Protein AF-A0A4S8JPP2-F1 (afdb_monomer_lite)

Radius of gyration: 15.77 Å; chains: 1; bounding box: 68×19×28 Å

Organism: Musa balbisiana (NCBI:txid52838)

pLDDT: mean 78.26, std 11.96, range [37.34, 90.25]

Secondary structure (DSSP, 8-state):
-----EEEEE-TT----TTHHHHHHHHHHHHTT-EEEEE-TT-GGGGGSHHHHHHTT-EETTEESEEPPPPP----------

Sequence (82 aa):
MYSPNIAYINAGGNLMPPESSEVIYGVLKQSQGKLETLDLGGNTQLCQSNYASRLTEFRQHGRPIVIIPLLPASSTPYDDDP

Foldseek 3Di:
DDDPLQAEDEPALDADALVVLVVVLVVLVVCVQSYQAYEHENNLNVVPHPSLVVQQVDDDPNHRRYHGYDDPPPPDDPPPDD

Structure (mmCIF, N/CA/C/O backbone):
data_AF-A0A4S8JPP2-F1
#
_entry.id   AF-A0A4S8JPP2-F1
#
loop_
_atom_site.group_PDB
_atom_site.id
_atom_site.type_symbol
_atom_site.label_atom_id
_atom_site.label_alt_id
_atom_site.label_comp_id
_atom_site.label_asym_id
_atom_site.label_entity_id
_atom_site.label_seq_id
_atom_site.pdbx_PDB_ins_code
_atom_site.Cartn_x
_atom_site.Cartn_y
_atom_site.Cartn_z
_atom_site.occupancy
_atom_site.B_iso_or_equiv
_atom_site.auth_seq_id
_atom_site.auth_comp_id
_atom_site.auth_asym_id
_atom_site.auth_atom_id
_atom_site.pdbx_PDB_model_num
ATOM 1 N N . MET A 1 1 ? -30.429 -2.402 2.559 1.00 37.34 1 MET A N 1
ATOM 2 C CA . MET A 1 1 ? -29.406 -2.712 1.539 1.00 37.34 1 MET A CA 1
ATOM 3 C C . MET A 1 1 ? -28.157 -3.184 2.265 1.00 37.34 1 MET A C 1
ATOM 5 O O . MET A 1 1 ? -27.572 -2.391 2.987 1.00 37.34 1 MET A O 1
ATOM 9 N N . TYR A 1 2 ? -27.802 -4.466 2.156 1.00 48.12 2 TYR A N 1
ATOM 10 C CA . TYR A 1 2 ? -26.507 -4.965 2.625 1.00 48.12 2 TYR A CA 1
ATOM 11 C C . TYR A 1 2 ? -25.480 -4.624 1.548 1.00 48.12 2 TYR A C 1
ATOM 13 O O . TYR A 1 2 ? -25.470 -5.242 0.487 1.00 48.12 2 TYR A O 1
ATOM 21 N N . SER A 1 3 ? -24.661 -3.606 1.786 1.00 55.16 3 SER A N 1
ATOM 22 C CA . SER A 1 3 ? -23.440 -3.439 1.003 1.00 55.16 3 SER A CA 1
ATOM 23 C C . SER A 1 3 ? -22.456 -4.486 1.517 1.00 55.16 3 SER A C 1
ATOM 25 O O . SER A 1 3 ? -22.222 -4.506 2.728 1.00 55.16 3 SER A O 1
ATOM 27 N N . PRO A 1 4 ? -21.917 -5.379 0.671 1.00 61.16 4 PRO A N 1
ATOM 28 C CA . PRO A 1 4 ? -20.890 -6.304 1.119 1.00 61.16 4 PRO A CA 1
ATOM 29 C C . PRO A 1 4 ? -19.727 -5.458 1.641 1.00 61.16 4 PRO A C 1
ATOM 31 O O . PRO A 1 4 ? -19.166 -4.653 0.900 1.00 61.16 4 PRO A O 1
ATOM 34 N N . ASN A 1 5 ? -19.425 -5.570 2.936 1.00 64.56 5 ASN A N 1
ATOM 35 C CA . ASN A 1 5 ? -18.199 -5.004 3.479 1.00 64.56 5 ASN A CA 1
ATOM 36 C C . ASN A 1 5 ? -17.068 -5.785 2.825 1.00 64.56 5 ASN A C 1
ATOM 38 O O . ASN A 1 5 ? -16.903 -6.981 3.074 1.00 64.56 5 ASN A O 1
ATOM 42 N N . ILE A 1 6 ? -16.363 -5.137 1.906 1.00 67.69 6 ILE A N 1
ATOM 43 C CA . ILE A 1 6 ? -15.241 -5.756 1.223 1.00 67.69 6 ILE A CA 1
ATOM 44 C C . ILE A 1 6 ? -14.092 -5.705 2.222 1.00 67.69 6 ILE A C 1
ATOM 46 O O . ILE A 1 6 ? -13.387 -4.712 2.320 1.00 67.69 6 ILE A O 1
ATOM 50 N N . ALA A 1 7 ? -13.949 -6.759 3.018 1.00 78.06 7 ALA A N 1
ATOM 51 C CA . ALA A 1 7 ? -12.912 -6.827 4.041 1.00 78.06 7 ALA A CA 1
ATOM 52 C C . ALA A 1 7 ? -11.508 -6.822 3.407 1.00 78.06 7 ALA A C 1
ATOM 54 O O . ALA A 1 7 ? -10.621 -6.098 3.841 1.00 78.06 7 ALA A O 1
ATOM 55 N N . TYR A 1 8 ? -11.308 -7.566 2.317 1.00 85.56 8 TYR A N 1
ATOM 56 C CA . TYR A 1 8 ? -9.985 -7.758 1.728 1.00 85.56 8 TYR A CA 1
ATOM 57 C C . TYR A 1 8 ? -10.047 -7.833 0.200 1.00 85.56 8 TYR A C 1
ATOM 59 O O . TYR A 1 8 ? -10.838 -8.594 -0.358 1.00 85.56 8 TYR A O 1
ATOM 67 N N . ILE A 1 9 ? -9.191 -7.064 -0.474 1.00 87.44 9 ILE A N 1
ATOM 68 C CA . ILE A 1 9 ? -8.956 -7.136 -1.920 1.00 87.44 9 ILE A CA 1
ATOM 69 C C . ILE A 1 9 ? -7.494 -7.501 -2.140 1.00 87.44 9 ILE A C 1
ATOM 71 O O . ILE A 1 9 ? -6.609 -6.745 -1.748 1.00 87.44 9 ILE A O 1
ATOM 75 N N . ASN A 1 10 ? -7.243 -8.618 -2.824 1.00 88.31 10 ASN A N 1
ATOM 76 C CA . ASN A 1 10 ? -5.917 -8.939 -3.335 1.00 88.31 10 ASN A CA 1
ATOM 77 C C . ASN A 1 10 ? -5.822 -8.534 -4.804 1.00 88.31 10 ASN A C 1
ATOM 79 O O . ASN A 1 10 ? -6.488 -9.117 -5.658 1.00 88.31 10 ASN A O 1
ATOM 83 N N . ALA A 1 11 ? -4.999 -7.533 -5.084 1.00 87.62 11 ALA A N 1
ATOM 84 C CA . ALA A 1 11 ? -4.646 -7.123 -6.431 1.00 87.62 11 ALA A CA 1
ATOM 85 C C . ALA A 1 11 ? -3.122 -7.169 -6.642 1.00 87.62 11 ALA A C 1
ATOM 87 O O . ALA A 1 11 ? -2.584 -6.469 -7.506 1.00 87.62 11 ALA A O 1
ATOM 88 N N . GLY A 1 12 ? -2.428 -7.987 -5.850 1.00 87.12 12 GLY A N 1
ATOM 89 C CA . GLY A 1 12 ? -0.994 -8.171 -5.922 1.00 87.12 12 GLY A CA 1
ATOM 90 C C . GLY A 1 12 ? -0.553 -8.886 -7.201 1.00 87.12 12 GLY A C 1
ATOM 91 O O . GLY A 1 12 ? -1.254 -9.749 -7.722 1.00 87.12 12 GLY A O 1
ATOM 92 N N . GLY A 1 13 ? 0.609 -8.502 -7.729 1.00 80.50 13 GLY A N 1
ATOM 93 C CA . GLY A 1 13 ? 1.217 -9.092 -8.925 1.00 80.50 13 GLY A CA 1
ATOM 94 C C . GLY A 1 13 ? 0.490 -8.783 -10.235 1.00 80.50 13 GLY A C 1
ATOM 95 O O . GLY A 1 13 ? 0.847 -9.337 -11.272 1.00 80.50 13 GLY A O 1
ATOM 96 N N . ASN A 1 14 ? -0.514 -7.904 -10.209 1.00 84.44 14 ASN A N 1
ATOM 97 C CA . ASN A 1 14 ? -1.175 -7.453 -11.423 1.00 84.44 14 ASN A CA 1
ATOM 98 C C . ASN A 1 14 ? -0.254 -6.548 -12.252 1.00 84.44 14 ASN A C 1
ATOM 100 O O . ASN A 1 14 ? 0.634 -5.860 -11.750 1.00 84.44 14 ASN A O 1
ATOM 104 N N . LEU A 1 15 ? -0.487 -6.530 -13.561 1.00 79.69 15 LEU A N 1
ATOM 105 C CA . LEU A 1 15 ? 0.141 -5.561 -14.452 1.00 79.69 15 LEU A CA 1
ATOM 106 C C . LEU A 1 15 ? -0.699 -4.286 -14.437 1.00 79.69 15 LEU A C 1
ATOM 108 O O . LEU A 1 15 ? -1.598 -4.114 -15.258 1.00 79.69 15 LEU A O 1
ATOM 112 N N . MET A 1 16 ? -0.432 -3.415 -13.463 1.00 83.81 16 MET A N 1
ATOM 113 C CA . MET A 1 16 ? -1.079 -2.108 -13.371 1.00 83.81 16 MET A CA 1
ATOM 114 C C . MET A 1 16 ? -0.147 -0.995 -13.851 1.00 83.81 16 MET A C 1
ATOM 116 O O . MET A 1 16 ? 1.001 -0.925 -13.400 1.00 83.81 16 MET A O 1
ATOM 120 N N . PRO A 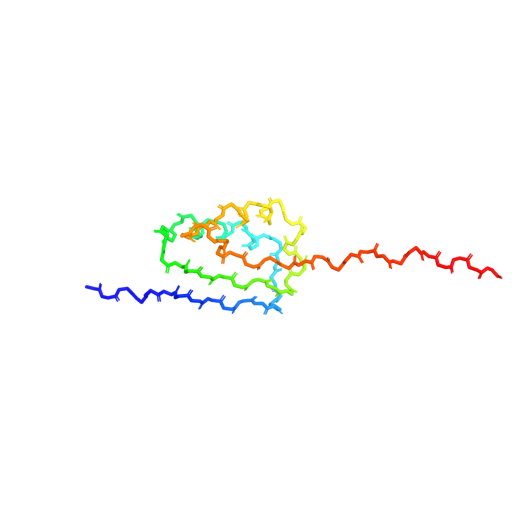1 17 ? -0.630 -0.096 -14.722 1.00 83.50 17 PRO A N 1
ATOM 121 C CA . PRO A 1 17 ? 0.121 1.090 -15.095 1.00 83.50 17 PRO A CA 1
ATOM 122 C C . PRO A 1 17 ? 0.161 2.084 -13.914 1.00 83.50 17 PRO A C 1
ATOM 124 O O . PRO A 1 17 ? -0.764 2.093 -13.089 1.00 83.50 17 PRO A O 1
ATOM 127 N N . PRO A 1 18 ? 1.205 2.923 -13.793 1.00 80.94 18 PRO A N 1
ATOM 128 C CA . PRO A 1 18 ? 1.366 3.856 -12.676 1.00 80.94 18 PRO A CA 1
ATOM 129 C C . PRO A 1 18 ? 0.174 4.810 -12.509 1.00 80.94 18 PRO A C 1
ATOM 131 O O . PRO A 1 18 ? -0.175 5.150 -11.380 1.00 80.94 18 PRO A O 1
ATOM 134 N N . GLU A 1 19 ? -0.531 5.164 -13.582 1.00 84.88 19 GLU A N 1
ATOM 135 C CA . GLU A 1 19 ? -1.750 5.986 -13.592 1.00 84.88 19 GLU A CA 1
ATOM 136 C C . GLU A 1 19 ? -2.892 5.360 -12.775 1.00 84.88 19 GLU A C 1
ATOM 138 O O . GLU A 1 19 ? -3.736 6.063 -12.222 1.00 84.88 19 GLU A O 1
ATOM 143 N N . SER A 1 20 ? -2.897 4.033 -12.612 1.00 85.81 20 SER A N 1
ATOM 144 C CA . SER A 1 20 ? -3.912 3.335 -11.810 1.00 85.81 20 SER A CA 1
ATOM 145 C C . SER A 1 20 ? -3.842 3.702 -10.327 1.00 85.81 20 SER A C 1
ATOM 147 O O . SER A 1 20 ? -4.852 3.640 -9.628 1.00 85.81 20 SER A O 1
ATOM 149 N N . SER A 1 21 ? -2.680 4.139 -9.837 1.00 85.19 21 SER A N 1
ATOM 150 C CA . SER A 1 21 ? -2.510 4.586 -8.449 1.00 85.19 21 SER A CA 1
ATOM 151 C C . SER A 1 21 ? -3.388 5.793 -8.086 1.00 85.19 21 SER A C 1
ATOM 153 O O . SER A 1 21 ? -3.871 5.871 -6.956 1.00 85.19 21 SER A O 1
ATOM 155 N N . GLU A 1 22 ? -3.653 6.695 -9.036 1.00 88.88 22 GLU A N 1
ATOM 156 C CA . GLU A 1 22 ? -4.547 7.843 -8.850 1.00 88.88 22 GLU A CA 1
ATOM 157 C C . GLU A 1 22 ? -5.999 7.391 -8.684 1.00 88.88 22 GLU A C 1
ATOM 159 O O . GLU A 1 22 ? -6.704 7.833 -7.773 1.00 88.88 22 GLU A O 1
ATOM 164 N N . VAL A 1 23 ? -6.427 6.453 -9.533 1.00 89.06 23 VAL A N 1
ATOM 165 C CA . VAL A 1 23 ? -7.767 5.862 -9.472 1.00 89.06 23 VAL A CA 1
ATOM 166 C C . VAL A 1 23 ? -7.957 5.138 -8.142 1.00 89.06 23 VAL A C 1
ATOM 168 O O . VAL A 1 23 ? -8.949 5.372 -7.451 1.00 89.06 23 VAL A O 1
ATOM 171 N N . ILE A 1 24 ? -6.981 4.319 -7.735 1.00 88.25 24 ILE A N 1
ATOM 172 C CA . ILE A 1 24 ? -6.999 3.610 -6.449 1.00 88.25 24 ILE A CA 1
ATOM 173 C C . ILE A 1 24 ? -7.104 4.612 -5.294 1.00 88.25 24 ILE A C 1
ATOM 175 O O . ILE A 1 24 ? -7.972 4.461 -4.437 1.00 88.25 24 ILE A O 1
ATOM 179 N N . TYR A 1 25 ? -6.292 5.672 -5.292 1.00 89.12 25 TYR A N 1
ATOM 180 C CA . TYR A 1 25 ? -6.353 6.726 -4.277 1.00 89.12 25 TYR A CA 1
ATOM 181 C C . TYR A 1 25 ? -7.747 7.376 -4.201 1.00 89.12 25 TYR A C 1
ATOM 183 O O . TYR A 1 25 ? -8.315 7.526 -3.114 1.00 89.12 25 TYR A O 1
ATOM 191 N N . GLY A 1 26 ? -8.338 7.715 -5.351 1.00 89.50 26 GLY A N 1
ATOM 192 C CA . GLY A 1 26 ? -9.679 8.294 -5.433 1.00 89.50 26 GLY A CA 1
ATOM 193 C C . GLY A 1 26 ? -10.777 7.363 -4.910 1.00 89.50 26 GLY A C 1
ATOM 194 O O . GLY A 1 26 ? -11.694 7.818 -4.220 1.00 89.50 26 GLY A O 1
ATOM 195 N N . VAL A 1 27 ? -10.676 6.063 -5.190 1.00 87.88 27 VAL A N 1
ATOM 196 C CA . VAL A 1 27 ? -11.619 5.045 -4.703 1.00 87.88 27 VAL A CA 1
ATOM 197 C C . VAL A 1 27 ? -11.461 4.823 -3.199 1.00 87.88 27 VAL A C 1
ATOM 199 O O . VAL A 1 27 ? -12.462 4.785 -2.484 1.00 87.88 27 VAL A O 1
ATOM 202 N N . LEU A 1 28 ? -10.232 4.747 -2.684 1.00 86.94 28 LEU A N 1
ATOM 203 C CA . LEU A 1 28 ? -9.972 4.598 -1.247 1.00 86.94 28 LEU A CA 1
ATOM 204 C C . LEU A 1 28 ? -10.555 5.761 -0.447 1.00 86.94 28 LEU A C 1
ATOM 206 O O . LEU A 1 28 ? -11.223 5.532 0.566 1.00 86.94 28 LEU A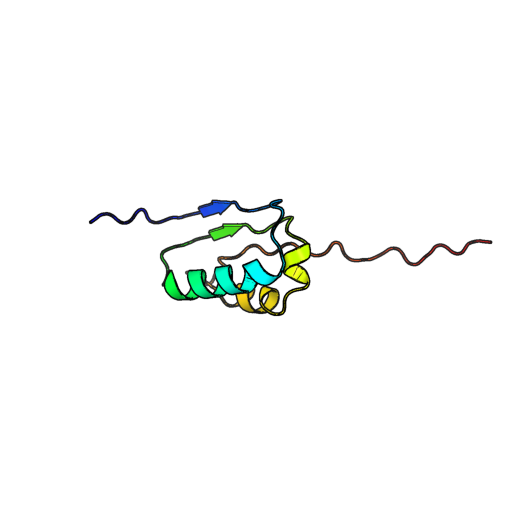 O 1
ATOM 210 N N . LYS A 1 29 ? -10.400 6.991 -0.954 1.00 87.69 29 LYS A N 1
ATOM 211 C CA . LYS A 1 29 ? -11.003 8.200 -0.379 1.00 87.69 29 LYS A CA 1
ATOM 212 C C . LYS A 1 29 ? -12.534 8.123 -0.331 1.00 87.69 29 LYS A C 1
ATOM 214 O O . LYS A 1 29 ? -13.134 8.559 0.648 1.00 87.69 29 LYS A O 1
ATOM 219 N N . GLN A 1 30 ? -13.161 7.543 -1.353 1.00 86.06 30 GLN A N 1
ATOM 220 C CA . GLN A 1 30 ? -14.613 7.334 -1.413 1.00 86.06 30 GLN A CA 1
ATOM 221 C C . GLN A 1 30 ? -15.094 6.139 -0.580 1.00 86.06 30 GLN A C 1
ATOM 223 O O . GLN A 1 30 ? -16.259 6.094 -0.189 1.00 86.06 30 GLN A O 1
ATOM 228 N N . SER A 1 31 ? -14.221 5.171 -0.285 1.00 81.00 31 SER A N 1
ATOM 229 C CA . SER A 1 31 ? -14.609 3.963 0.445 1.00 81.00 31 SER A CA 1
ATOM 230 C C . SER A 1 31 ? -15.008 4.242 1.900 1.00 81.00 31 SER A C 1
ATOM 232 O O . SER A 1 31 ? -15.738 3.438 2.466 1.00 81.00 31 SER A O 1
ATOM 234 N N . GLN A 1 32 ? -14.590 5.372 2.492 1.00 72.56 32 GLN A N 1
ATOM 235 C CA . GLN A 1 32 ? -14.972 5.838 3.841 1.00 72.56 32 GLN A CA 1
ATOM 236 C C . GLN A 1 32 ? -14.969 4.749 4.936 1.00 72.56 32 GLN A C 1
ATOM 238 O O . GLN A 1 32 ? -15.829 4.756 5.813 1.00 72.56 32 GLN A O 1
ATOM 243 N N . GLY A 1 33 ? -14.035 3.796 4.901 1.00 73.38 33 GLY A N 1
ATOM 244 C CA . GLY A 1 33 ? -13.994 2.729 5.909 1.00 73.38 33 GLY A CA 1
ATOM 245 C C . GLY A 1 33 ? -14.596 1.388 5.477 1.00 73.38 33 GLY A C 1
ATOM 246 O O . GLY A 1 33 ? -14.642 0.466 6.276 1.00 73.38 33 GLY A O 1
ATOM 247 N N . LYS A 1 34 ? -15.082 1.258 4.236 1.00 81.00 34 LYS A N 1
ATOM 248 C CA . LYS A 1 34 ? -15.687 0.009 3.726 1.00 81.00 34 LYS A CA 1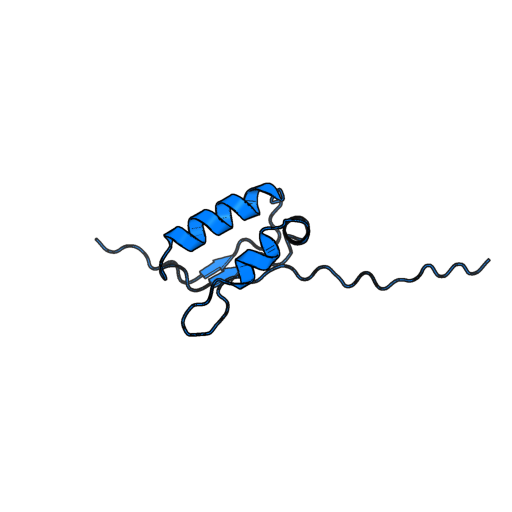
ATOM 249 C C . LYS A 1 34 ? -14.672 -1.072 3.353 1.00 81.00 34 LYS A C 1
ATOM 251 O O . LYS A 1 34 ? -15.077 -2.214 3.162 1.00 81.00 34 LYS A O 1
ATOM 256 N N . LEU A 1 35 ? -13.406 -0.689 3.174 1.00 84.12 35 LEU A N 1
ATOM 257 C CA . LEU A 1 35 ? -12.328 -1.566 2.720 1.00 84.12 35 LEU A CA 1
ATOM 258 C C . LEU A 1 35 ? -11.287 -1.758 3.817 1.00 84.12 35 LEU A C 1
ATOM 260 O O . LEU A 1 35 ? -10.507 -0.836 4.039 1.00 84.12 35 LEU A O 1
ATOM 264 N N . GLU A 1 36 ? -11.225 -2.912 4.478 1.00 85.44 36 GLU A N 1
ATOM 265 C CA . GLU A 1 36 ? -10.240 -3.085 5.559 1.00 85.44 36 GLU A CA 1
ATOM 266 C C . GLU A 1 36 ? -8.820 -3.261 5.020 1.00 85.44 36 GLU A C 1
ATOM 268 O O . GLU A 1 36 ? -7.866 -2.798 5.644 1.00 85.44 36 GLU A O 1
ATOM 273 N N . THR A 1 37 ? -8.640 -3.931 3.878 1.00 87.75 37 THR A N 1
ATOM 274 C CA . THR A 1 37 ? -7.305 -4.186 3.323 1.00 87.75 37 THR A CA 1
ATOM 275 C C . THR A 1 37 ? -7.299 -4.300 1.794 1.00 87.75 37 THR A C 1
ATOM 277 O O . THR A 1 37 ? -8.144 -4.958 1.190 1.00 87.75 37 THR A O 1
ATOM 280 N N . LEU A 1 38 ? -6.299 -3.677 1.174 1.00 89.38 38 LEU A N 1
ATOM 281 C CA . LEU A 1 38 ? -5.977 -3.698 -0.246 1.00 89.38 38 LEU A CA 1
ATOM 282 C C . LEU A 1 38 ? -4.520 -4.124 -0.425 1.00 89.38 38 LEU A C 1
ATOM 284 O O . LEU A 1 38 ? -3.600 -3.379 -0.085 1.00 89.38 38 LEU A O 1
ATOM 288 N N . ASP A 1 39 ? -4.313 -5.304 -0.991 1.00 89.50 39 ASP A N 1
ATOM 289 C CA . ASP A 1 39 ? -2.989 -5.805 -1.322 1.00 89.50 39 ASP A CA 1
ATOM 290 C C . ASP A 1 39 ? -2.593 -5.396 -2.742 1.00 89.50 39 ASP A C 1
ATOM 292 O O . ASP A 1 39 ? -3.232 -5.799 -3.715 1.00 89.50 39 ASP A O 1
ATOM 296 N N . LEU A 1 40 ? -1.551 -4.573 -2.860 1.00 88.19 40 LEU A N 1
ATOM 297 C CA . LEU A 1 40 ? -0.921 -4.190 -4.124 1.00 88.19 40 LEU A CA 1
ATOM 298 C C . LEU A 1 40 ? 0.491 -4.781 -4.243 1.00 88.19 40 LEU A C 1
ATOM 300 O O . LEU A 1 40 ? 1.239 -4.393 -5.142 1.00 88.19 40 LEU A O 1
ATOM 304 N N . GLY A 1 41 ? 0.884 -5.716 -3.376 1.00 84.88 41 GLY A N 1
ATOM 305 C CA . GLY A 1 41 ? 2.204 -6.343 -3.382 1.00 84.88 41 GLY A CA 1
ATOM 306 C C . GLY A 1 41 ? 2.592 -6.874 -4.764 1.00 84.88 41 GLY A C 1
ATOM 307 O O . GLY A 1 41 ? 1.758 -7.336 -5.526 1.00 84.88 41 GLY A O 1
ATOM 308 N N . GLY A 1 42 ? 3.857 -6.753 -5.156 1.00 81.44 42 GLY A N 1
ATOM 309 C CA . GLY A 1 42 ? 4.319 -7.157 -6.493 1.00 81.44 42 GLY A CA 1
ATOM 310 C C . GLY A 1 42 ? 3.997 -6.191 -7.647 1.00 81.44 42 GLY A C 1
ATOM 311 O O . GLY A 1 42 ? 4.567 -6.351 -8.721 1.00 81.44 42 GLY A O 1
ATOM 312 N N . ASN A 1 43 ? 3.182 -5.147 -7.451 1.00 85.12 43 ASN A N 1
ATOM 313 C CA . ASN A 1 43 ? 2.955 -4.099 -8.461 1.00 85.12 43 ASN A CA 1
ATOM 314 C C . ASN A 1 43 ? 4.070 -3.028 -8.433 1.00 85.12 43 ASN A C 1
ATOM 316 O O . ASN A 1 43 ? 3.822 -1.864 -8.121 1.00 85.12 43 ASN A O 1
ATOM 320 N N . THR A 1 44 ? 5.317 -3.403 -8.720 1.00 82.06 44 THR A N 1
ATOM 321 C CA . THR A 1 44 ? 6.500 -2.519 -8.583 1.00 82.06 44 THR A CA 1
ATOM 322 C C . THR A 1 44 ? 6.408 -1.209 -9.374 1.00 82.06 44 THR A C 1
ATOM 324 O O . THR A 1 44 ? 6.993 -0.206 -8.972 1.00 82.06 44 THR A O 1
ATOM 327 N N . GLN A 1 45 ? 5.624 -1.187 -10.454 1.00 80.75 45 GLN A N 1
ATOM 328 C CA . GLN A 1 45 ? 5.330 0.013 -11.247 1.00 80.75 45 GLN A CA 1
ATOM 329 C C . GLN A 1 45 ? 4.605 1.094 -10.431 1.00 80.75 45 GLN A C 1
ATOM 331 O O . GLN A 1 45 ? 4.832 2.286 -10.630 1.00 80.75 45 GLN A O 1
ATOM 336 N N . LEU A 1 46 ? 3.773 0.701 -9.458 1.00 81.06 46 LEU A N 1
ATOM 337 C CA . LEU A 1 46 ? 3.059 1.652 -8.607 1.00 81.06 46 LEU A CA 1
ATOM 338 C C . LEU A 1 46 ? 4.020 2.426 -7.705 1.00 81.06 46 LEU A C 1
ATOM 340 O O . LEU A 1 46 ? 3.748 3.587 -7.425 1.00 81.06 46 LEU A O 1
ATOM 344 N N . CYS A 1 47 ? 5.160 1.845 -7.311 1.00 76.06 47 CYS A N 1
ATOM 345 C CA . CYS A 1 47 ? 6.167 2.520 -6.484 1.00 76.06 47 CYS A CA 1
ATOM 346 C C . CYS A 1 47 ? 6.755 3.771 -7.150 1.00 76.06 47 CYS A C 1
ATOM 348 O O . CYS A 1 47 ? 7.245 4.653 -6.452 1.00 76.06 47 CYS A O 1
ATOM 350 N N . GLN A 1 48 ? 6.720 3.846 -8.483 1.00 77.06 48 GLN A N 1
ATOM 351 C CA . GLN A 1 48 ? 7.209 4.998 -9.243 1.00 77.06 48 GLN A CA 1
ATOM 352 C C . GLN A 1 48 ? 6.191 6.148 -9.290 1.00 77.06 48 GLN A C 1
ATOM 354 O O . GLN A 1 48 ? 6.530 7.252 -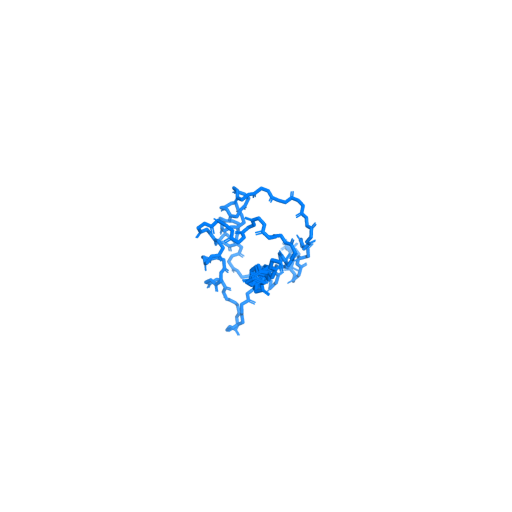9.708 1.00 77.06 48 GLN A O 1
ATOM 359 N N . SER A 1 49 ? 4.951 5.916 -8.851 1.00 81.38 49 SER A N 1
ATOM 360 C CA . SER A 1 49 ? 3.913 6.940 -8.822 1.00 81.38 49 SER A CA 1
ATOM 361 C C . SER A 1 49 ? 3.992 7.816 -7.571 1.00 81.38 49 SER A C 1
ATOM 363 O O . SER A 1 49 ? 4.127 7.327 -6.447 1.00 81.38 49 SER A O 1
ATOM 365 N N . ASN A 1 50 ? 3.746 9.118 -7.741 1.00 81.38 50 ASN A N 1
ATOM 366 C CA . ASN A 1 50 ? 3.549 10.076 -6.648 1.00 81.38 50 ASN A CA 1
ATOM 367 C C . ASN A 1 50 ? 2.402 9.694 -5.694 1.00 81.38 50 ASN A C 1
ATOM 369 O O . ASN A 1 50 ? 2.348 10.185 -4.564 1.00 81.38 50 ASN A O 1
ATOM 373 N N . TYR A 1 51 ? 1.478 8.838 -6.133 1.00 81.81 51 TYR A N 1
ATOM 374 C CA . TYR A 1 51 ? 0.374 8.362 -5.311 1.00 81.81 51 TYR A CA 1
ATOM 375 C C . TYR A 1 51 ? 0.758 7.192 -4.405 1.00 81.81 51 TYR A C 1
ATOM 377 O O . TYR A 1 51 ? 0.076 7.006 -3.404 1.00 81.81 51 TYR A O 1
ATOM 385 N N . ALA A 1 52 ? 1.847 6.451 -4.657 1.00 79.94 52 ALA A N 1
ATOM 386 C CA . ALA A 1 52 ? 2.249 5.347 -3.777 1.00 79.94 52 ALA A CA 1
ATOM 387 C C . ALA A 1 52 ? 2.452 5.811 -2.333 1.00 79.94 52 ALA A C 1
ATOM 389 O O . ALA A 1 52 ? 1.872 5.245 -1.411 1.00 79.94 52 ALA A O 1
ATOM 390 N N . SER A 1 53 ? 3.174 6.911 -2.127 1.00 82.25 53 SER A N 1
ATOM 391 C CA . SER A 1 53 ? 3.341 7.483 -0.789 1.00 82.25 53 SER A CA 1
ATOM 392 C C . SER A 1 53 ? 2.002 7.903 -0.171 1.00 82.25 53 SER A C 1
ATOM 394 O O . SER A 1 53 ? 1.781 7.680 1.015 1.00 82.25 53 SER A O 1
ATOM 396 N N . ARG A 1 54 ? 1.067 8.431 -0.972 1.00 86.38 54 ARG A N 1
ATOM 397 C CA . ARG A 1 54 ? -0.272 8.837 -0.506 1.00 86.38 54 ARG A CA 1
ATOM 398 C C . ARG A 1 54 ? -1.169 7.658 -0.138 1.00 86.38 54 ARG A C 1
ATOM 400 O O . ARG A 1 54 ? -1.999 7.757 0.757 1.00 86.38 54 ARG A O 1
ATOM 407 N N . LEU A 1 55 ? -0.986 6.508 -0.784 1.00 84.62 55 LEU A N 1
ATOM 408 C CA . LEU A 1 55 ? -1.719 5.292 -0.437 1.00 84.62 55 LEU A CA 1
ATOM 409 C C . LEU A 1 55 ? -1.403 4.822 0.997 1.00 84.62 55 LEU A C 1
ATOM 411 O O . LEU A 1 55 ? -2.261 4.217 1.637 1.00 84.62 55 LEU A O 1
ATOM 415 N N . THR A 1 56 ? -0.224 5.157 1.538 1.00 82.81 56 THR A N 1
ATOM 416 C CA . THR A 1 56 ? 0.139 4.848 2.936 1.00 82.81 56 THR A CA 1
ATOM 417 C C . THR A 1 56 ? -0.610 5.689 3.978 1.00 82.81 56 THR A C 1
ATOM 419 O O . THR A 1 56 ? -0.648 5.314 5.153 1.00 82.81 56 THR A O 1
ATOM 422 N N . GLU A 1 57 ? -1.227 6.805 3.569 1.00 87.44 57 GLU A N 1
ATOM 423 C CA . GLU A 1 57 ? -2.002 7.683 4.455 1.00 87.44 57 GLU A CA 1
ATOM 424 C C . GLU A 1 57 ? -3.317 7.026 4.891 1.00 87.44 57 GLU A C 1
ATOM 426 O O . GLU A 1 57 ? -3.856 7.336 5.957 1.00 87.44 57 GLU A O 1
ATOM 431 N N . PHE A 1 58 ? -3.832 6.084 4.097 1.00 86.69 58 PHE A N 1
ATOM 432 C CA . PHE A 1 58 ? -5.068 5.394 4.425 1.00 86.69 58 PHE A CA 1
ATOM 433 C C . PHE A 1 58 ? -4.857 4.383 5.549 1.00 86.69 58 PHE A C 1
ATOM 435 O O . PHE A 1 58 ? -4.180 3.359 5.408 1.00 86.69 58 PHE A O 1
ATOM 442 N N . ARG A 1 59 ? -5.509 4.664 6.676 1.00 86.88 59 ARG A N 1
ATOM 443 C CA . ARG A 1 59 ? -5.515 3.811 7.859 1.00 86.88 59 ARG A CA 1
ATOM 444 C C . ARG A 1 59 ? -6.939 3.561 8.326 1.00 86.88 59 ARG A C 1
ATOM 446 O O . ARG A 1 59 ? -7.750 4.482 8.378 1.00 86.88 59 ARG A O 1
ATOM 453 N N . GLN A 1 60 ? -7.213 2.333 8.737 1.00 84.56 60 GLN A N 1
ATOM 454 C CA . GLN A 1 60 ? -8.417 1.971 9.476 1.00 84.56 60 GLN A CA 1
ATOM 455 C C . GLN A 1 60 ? -8.017 1.331 10.788 1.00 84.56 60 GLN A C 1
ATOM 457 O O . GLN A 1 60 ? -7.086 0.531 10.842 1.00 84.56 60 GLN A O 1
ATOM 462 N N . HIS A 1 61 ? -8.691 1.723 11.868 1.00 82.00 61 HIS A N 1
ATOM 463 C CA . HIS A 1 61 ? -8.397 1.216 13.212 1.00 82.00 61 HIS A CA 1
ATOM 464 C C . HIS A 1 61 ? -6.903 1.332 13.597 1.00 82.00 61 HIS A C 1
ATOM 466 O O . HIS A 1 61 ? -6.363 0.492 14.312 1.00 82.00 61 HIS A O 1
ATOM 472 N N . GLY A 1 62 ? -6.212 2.362 13.089 1.00 80.88 62 GLY A N 1
ATOM 473 C CA . GLY A 1 62 ? -4.781 2.588 13.320 1.00 80.88 62 GLY A CA 1
ATOM 474 C C . GLY A 1 62 ? -3.831 1.708 12.496 1.00 80.88 62 GLY A C 1
ATOM 475 O O . GLY A 1 62 ? -2.618 1.885 12.602 1.00 80.88 62 GLY A O 1
ATOM 476 N N . ARG A 1 63 ? -4.347 0.807 11.652 1.00 83.88 63 ARG A N 1
ATOM 477 C CA . ARG A 1 63 ? -3.561 -0.066 10.770 1.00 83.88 63 ARG A CA 1
ATOM 478 C C . ARG A 1 63 ? -3.611 0.441 9.324 1.00 83.88 63 ARG A C 1
ATOM 480 O O . ARG A 1 63 ? -4.663 0.921 8.898 1.00 83.88 63 ARG A O 1
ATOM 487 N N . PRO A 1 64 ? -2.497 0.383 8.573 1.00 86.12 64 PRO A N 1
ATOM 488 C CA . PRO A 1 64 ? -2.508 0.703 7.150 1.00 86.12 64 PRO A CA 1
ATOM 489 C C . PRO A 1 64 ? -3.415 -0.280 6.413 1.00 86.12 64 PRO A C 1
ATOM 491 O O . PRO A 1 64 ? -3.320 -1.485 6.635 1.00 86.12 64 PRO A O 1
ATOM 494 N N . ILE A 1 65 ? -4.287 0.242 5.551 1.00 90.25 65 ILE A N 1
ATOM 495 C CA . ILE A 1 65 ? -5.173 -0.609 4.746 1.00 90.25 65 ILE A CA 1
ATOM 496 C C . ILE A 1 65 ? -4.524 -1.015 3.427 1.00 90.25 65 ILE A C 1
ATOM 498 O O . ILE A 1 65 ? -4.955 -1.983 2.826 1.00 90.25 65 ILE A O 1
ATOM 502 N N . VAL A 1 66 ? -3.504 -0.296 2.952 1.00 88.94 66 VAL A N 1
ATOM 503 C CA . VAL A 1 66 ? -2.856 -0.590 1.666 1.00 88.94 66 VAL A CA 1
ATOM 504 C C . VAL A 1 66 ? -1.503 -1.253 1.894 1.00 88.94 66 VAL A C 1
ATOM 506 O O . VAL A 1 66 ? -0.642 -0.695 2.575 1.00 88.94 66 VAL A O 1
ATOM 509 N N . ILE A 1 67 ? -1.296 -2.420 1.285 1.00 88.31 67 ILE A N 1
ATOM 510 C CA . ILE A 1 67 ? 0.005 -3.087 1.207 1.00 88.31 67 ILE A CA 1
ATOM 511 C C . ILE A 1 67 ? 0.643 -2.667 -0.111 1.00 88.31 67 ILE A C 1
ATOM 513 O O . ILE A 1 67 ? 0.172 -3.029 -1.186 1.00 88.31 67 ILE A O 1
ATOM 517 N N . ILE A 1 68 ? 1.696 -1.863 -0.030 1.00 81.94 68 ILE A N 1
ATOM 518 C CA . ILE A 1 68 ? 2.404 -1.338 -1.199 1.00 81.94 68 ILE A CA 1
ATOM 519 C C . ILE A 1 68 ? 3.580 -2.270 -1.502 1.00 81.94 68 ILE A C 1
ATOM 521 O O . ILE A 1 68 ? 4.225 -2.743 -0.561 1.00 81.94 68 ILE A O 1
ATOM 525 N N . PRO A 1 69 ? 3.888 -2.546 -2.781 1.00 77.75 69 PRO A N 1
ATOM 526 C CA . PRO A 1 69 ? 5.093 -3.280 -3.123 1.00 77.75 69 PRO A CA 1
ATOM 527 C C . PRO A 1 69 ? 6.307 -2.543 -2.558 1.00 77.75 69 PRO A C 1
ATOM 529 O O . PRO A 1 69 ? 6.468 -1.339 -2.763 1.00 77.75 69 PRO A O 1
ATOM 532 N N . LEU A 1 70 ? 7.170 -3.265 -1.848 1.00 67.88 70 LEU A N 1
ATOM 533 C CA . LEU A 1 70 ? 8.515 -2.770 -1.604 1.00 67.88 70 LEU A CA 1
ATOM 534 C C . LEU A 1 70 ? 9.268 -2.890 -2.928 1.00 67.88 70 LEU A C 1
ATOM 536 O O . LEU A 1 70 ? 9.319 -3.977 -3.509 1.00 67.88 70 LEU A O 1
ATOM 540 N N . LEU A 1 71 ? 9.854 -1.790 -3.405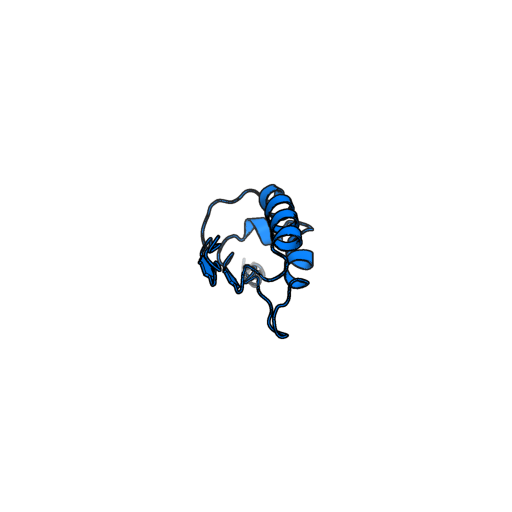 1.00 62.22 71 LEU A N 1
ATOM 541 C CA . LEU A 1 71 ? 10.908 -1.902 -4.409 1.00 62.22 71 LEU A CA 1
ATOM 542 C C . LEU A 1 71 ? 11.961 -2.858 -3.832 1.00 62.22 71 LEU A C 1
ATOM 544 O O . LEU A 1 71 ? 12.356 -2.666 -2.675 1.00 62.22 71 LEU A O 1
ATOM 548 N N . PRO A 1 72 ? 12.407 -3.888 -4.575 1.00 56.03 72 PRO A N 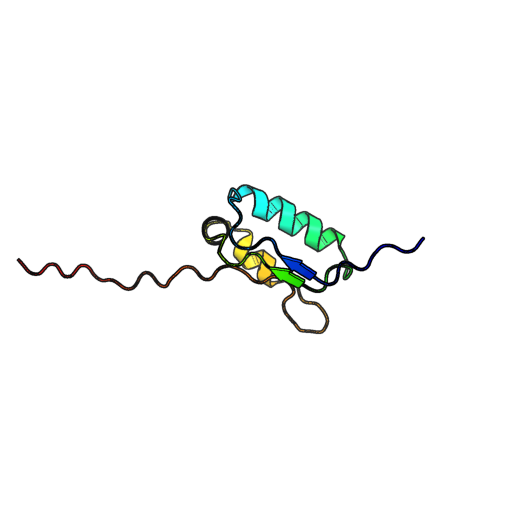1
ATOM 549 C CA . PRO A 1 72 ? 13.589 -4.618 -4.155 1.00 56.03 72 PRO A CA 1
ATOM 550 C C . PRO A 1 72 ? 14.691 -3.574 -3.992 1.00 56.03 72 PRO A C 1
ATOM 552 O O . PRO A 1 72 ? 14.928 -2.783 -4.908 1.00 56.03 72 PRO A O 1
ATOM 555 N N . ALA A 1 73 ? 15.286 -3.506 -2.798 1.00 51.00 73 ALA A N 1
ATOM 556 C CA . ALA A 1 73 ? 16.416 -2.631 -2.548 1.00 51.00 73 ALA A CA 1
ATOM 557 C C . ALA A 1 73 ? 17.437 -2.904 -3.656 1.00 51.00 73 ALA A C 1
ATOM 559 O O . ALA A 1 73 ? 17.932 -4.025 -3.776 1.00 51.00 73 ALA A O 1
ATOM 560 N N . SER A 1 74 ? 17.673 -1.912 -4.512 1.00 53.16 74 SER A N 1
ATOM 561 C CA . SER A 1 74 ? 18.659 -1.966 -5.584 1.00 53.16 74 SER A CA 1
ATOM 562 C C . SER A 1 74 ? 20.039 -2.011 -4.939 1.00 53.16 74 SER A C 1
ATOM 564 O O . SER A 1 74 ? 20.699 -0.990 -4.777 1.00 53.16 74 SER A O 1
ATOM 566 N N . SER A 1 75 ? 20.429 -3.189 -4.472 1.00 53.78 75 SER A N 1
ATOM 567 C CA . SER A 1 75 ? 21.700 -3.433 -3.816 1.00 53.78 75 SER A CA 1
ATOM 568 C C . SER A 1 75 ? 22.440 -4.499 -4.599 1.00 53.78 75 SER A C 1
ATOM 570 O O . SER A 1 75 ? 22.622 -5.620 -4.142 1.00 53.78 75 SER A O 1
ATOM 572 N N . THR A 1 76 ? 22.871 -4.120 -5.794 1.00 55.06 76 THR A N 1
ATOM 573 C CA . THR A 1 76 ? 24.098 -4.659 -6.372 1.00 55.06 76 THR A CA 1
ATOM 574 C C . THR A 1 76 ? 24.896 -3.457 -6.868 1.00 55.06 76 THR A C 1
ATOM 576 O O . THR A 1 76 ? 24.573 -2.924 -7.934 1.00 55.06 76 THR A O 1
ATOM 579 N N . PRO A 1 77 ? 25.879 -2.947 -6.099 1.00 60.75 77 PRO A N 1
ATOM 580 C CA . PRO A 1 77 ? 26.955 -2.203 -6.730 1.00 60.75 77 PRO A CA 1
ATOM 581 C C . PRO A 1 77 ? 27.564 -3.138 -7.776 1.00 60.75 77 PRO A C 1
ATOM 583 O O . PRO A 1 77 ? 27.746 -4.326 -7.514 1.00 60.75 77 PRO A O 1
ATOM 586 N N . TYR A 1 78 ? 27.756 -2.618 -8.981 1.00 61.50 78 TYR A N 1
ATOM 587 C CA . TYR A 1 78 ? 28.463 -3.312 -10.044 1.00 61.50 78 TYR A CA 1
ATOM 588 C C . TYR A 1 78 ? 29.781 -3.854 -9.477 1.00 61.50 78 TYR A C 1
ATOM 590 O O . TYR A 1 78 ? 30.595 -3.077 -8.980 1.00 61.50 78 TYR A O 1
ATOM 598 N N . ASP A 1 79 ? 29.947 -5.175 -9.513 1.00 65.69 79 ASP A N 1
ATOM 599 C CA . ASP A 1 79 ? 31.245 -5.823 -9.345 1.00 65.69 79 ASP A CA 1
ATOM 600 C C . ASP A 1 79 ? 31.991 -5.598 -10.663 1.00 65.69 79 ASP A C 1
ATOM 602 O O . ASP A 1 79 ? 31.930 -6.397 -11.596 1.00 65.69 79 ASP A O 1
ATOM 606 N N . ASP A 1 80 ? 32.528 -4.389 -10.801 1.00 61.03 80 ASP A N 1
ATOM 607 C CA . ASP A 1 80 ? 33.483 -4.027 -11.841 1.00 61.03 80 ASP A CA 1
ATOM 608 C C . ASP A 1 80 ? 34.827 -4.636 -11.410 1.00 61.03 80 ASP A C 1
ATOM 610 O O . ASP A 1 80 ? 35.674 -3.952 -10.836 1.00 61.03 80 ASP A O 1
ATOM 614 N N . ASP A 1 81 ? 34.965 -5.955 -11.572 1.00 59.59 81 ASP A N 1
ATOM 615 C CA . ASP A 1 81 ? 36.250 -6.648 -11.442 1.00 59.59 81 ASP A CA 1
ATOM 616 C C . ASP A 1 81 ? 36.778 -6.919 -12.872 1.00 59.59 81 ASP A C 1
ATOM 618 O O . ASP A 1 81 ? 36.161 -7.702 -13.608 1.00 59.59 81 ASP A O 1
ATOM 622 N N . PRO A 1 82 ? 37.820 -6.190 -13.326 1.00 72.12 82 PRO A N 1
ATOM 623 C CA . PRO A 1 82 ? 38.406 -6.317 -14.665 1.00 72.12 82 PRO A CA 1
ATOM 624 C C . PRO A 1 82 ? 39.256 -7.578 -14.882 1.00 72.12 82 PRO A C 1
ATOM 626 O O . PRO A 1 82 ? 39.936 -8.036 -13.937 1.00 72.12 82 PRO A O 1
#